Protein AF-A0A7Z1TDU0-F1 (afdb_monomer)

Solvent-accessible surface area (backbone atoms only — not comparable to full-atom values): 3905 Å² total; per-residue (Å²): 116,75,82,52,39,50,78,42,80,37,66,68,82,84,62,88,88,59,92,73,64,90,89,60,83,54,66,77,70,46,59,82,74,69,51,93,90,52,83,76,67,57,47,73,48,74,46,70,58,90,64,85,69,92,123

Organism: Salmonella enterica I (NCBI:txid59201)

Sequence (55 aa):
PKERWRYQMVNMYPDSGQCHPFGRSVMRWETGKNPPNTKKNFGYLMWRKRNCVFL

Radius of gyration: 14.47 Å; Cα contacts (8 Å, |Δi|>4): 35; chains: 1; bounding box: 31×25×32 Å

Secondary structure (DSSP, 8-state):
-TTTEEEEEES----TT--PPTT---HHHHTTTS-TTS----EEEEEE-S-----

pLDDT: mean 73.03, std 8.67, range [44.44, 85.19]

Mean predicted aligned error: 10.0 Å

Structure (mmCIF, N/CA/C/O backbone):
data_AF-A0A7Z1TDU0-F1
#
_entry.id   AF-A0A7Z1TDU0-F1
#
loop_
_atom_site.group_PDB
_atom_site.id
_atom_site.type_symbol
_atom_site.label_atom_id
_atom_site.label_alt_id
_atom_site.label_comp_id
_atom_site.label_asym_id
_atom_site.label_entity_id
_atom_site.label_seq_id
_atom_site.pdbx_PDB_ins_code
_atom_site.Cartn_x
_atom_site.Cartn_y
_atom_site.Cartn_z
_atom_site.occupancy
_atom_site.B_iso_or_equiv
_atom_site.auth_seq_id
_atom_site.auth_comp_id
_atom_site.auth_asym_id
_atom_site.auth_atom_id
_atom_site.pdbx_PDB_model_num
ATOM 1 N N . PRO A 1 1 ? -1.459 -1.830 18.216 1.00 55.88 1 PRO A N 1
ATOM 2 C CA . PRO A 1 1 ? -0.977 -0.971 17.093 1.00 55.88 1 PRO A CA 1
ATOM 3 C C . PRO A 1 1 ? -1.626 -1.291 15.729 1.00 55.88 1 PRO A C 1
ATOM 5 O O . PRO A 1 1 ? -2.310 -0.427 15.187 1.00 55.88 1 PRO A O 1
ATOM 8 N N . LYS A 1 2 ? -1.501 -2.534 15.224 1.00 61.09 2 LYS A N 1
ATOM 9 C CA . LYS A 1 2 ? -2.141 -3.019 13.973 1.00 61.09 2 LYS A CA 1
ATOM 10 C C . LYS A 1 2 ? -3.677 -3.102 14.033 1.00 61.09 2 LYS A C 1
ATOM 12 O O . LYS A 1 2 ? -4.362 -3.058 13.019 1.00 61.09 2 LYS A O 1
ATOM 17 N N . GLU A 1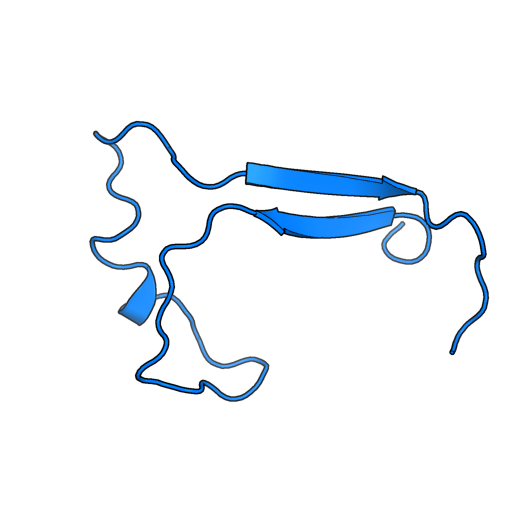 3 ? -4.243 -3.199 15.231 1.00 65.44 3 GLU A N 1
ATOM 18 C CA . GLU A 1 3 ? -5.696 -3.285 15.418 1.00 65.44 3 GLU A CA 1
ATOM 19 C C . GLU A 1 3 ? -6.418 -1.942 15.262 1.00 65.44 3 GLU A C 1
ATOM 21 O O . GLU A 1 3 ? -7.602 -1.935 14.947 1.00 65.44 3 GLU A O 1
ATOM 26 N N . ARG A 1 4 ? -5.725 -0.807 15.415 1.00 75.19 4 ARG A N 1
ATOM 27 C CA . ARG A 1 4 ? -6.336 0.537 15.373 1.00 75.19 4 ARG A CA 1
ATOM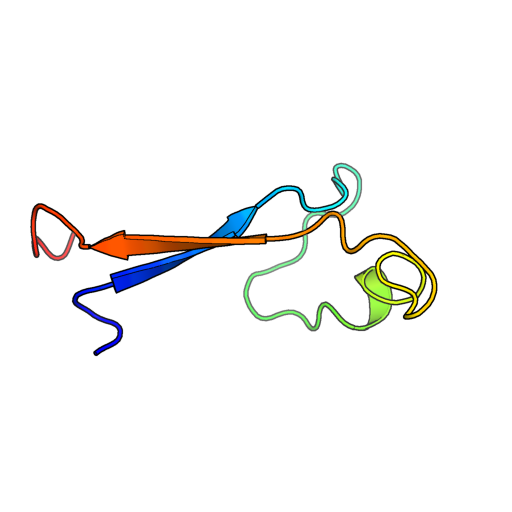 28 C C . ARG A 1 4 ? -6.195 1.224 14.012 1.00 75.19 4 ARG A C 1
ATOM 30 O O . ARG A 1 4 ? -7.010 2.078 13.667 1.00 75.19 4 ARG A O 1
ATOM 37 N N . TRP A 1 5 ? -5.187 0.826 13.240 1.00 79.56 5 TRP A N 1
ATOM 38 C CA . TRP A 1 5 ? -4.850 1.393 11.938 1.00 79.56 5 TRP A CA 1
ATOM 39 C C . TRP A 1 5 ? -4.888 0.313 10.864 1.00 79.56 5 TRP A C 1
ATOM 41 O O . TRP A 1 5 ? -4.391 -0.791 11.080 1.00 79.56 5 TRP A O 1
ATOM 51 N N . ARG A 1 6 ? -5.490 0.623 9.715 1.00 80.88 6 ARG A N 1
ATOM 52 C CA . ARG A 1 6 ? -5.362 -0.196 8.507 1.00 80.88 6 ARG A CA 1
ATOM 53 C C . ARG A 1 6 ? -4.333 0.449 7.589 1.00 80.88 6 ARG A C 1
ATOM 55 O O . ARG A 1 6 ? -4.296 1.671 7.459 1.00 80.88 6 ARG A O 1
ATOM 62 N N . TYR A 1 7 ? -3.522 -0.404 6.982 1.00 81.81 7 TYR A N 1
ATOM 63 C CA . TYR A 1 7 ? -2.539 -0.043 5.975 1.00 81.81 7 TYR A CA 1
ATOM 64 C C . TYR A 1 7 ? -2.967 -0.737 4.691 1.00 81.81 7 TYR A C 1
ATOM 66 O O . TYR A 1 7 ? -3.163 -1.953 4.692 1.00 81.81 7 TYR A O 1
ATOM 74 N N . GLN A 1 8 ? -3.130 0.020 3.616 1.00 80.56 8 GLN A N 1
ATOM 75 C CA . GLN A 1 8 ? -3.388 -0.535 2.294 1.00 80.56 8 GLN A CA 1
ATOM 76 C C . GLN A 1 8 ? -2.466 0.143 1.301 1.00 80.56 8 GLN A C 1
ATOM 78 O O . GLN A 1 8 ? -2.361 1.369 1.272 1.00 80.56 8 GLN A O 1
ATOM 83 N N . MET A 1 9 ? -1.801 -0.670 0.488 1.00 80.00 9 MET A N 1
ATOM 84 C CA . MET A 1 9 ? -1.065 -0.156 -0.652 1.00 80.00 9 MET A CA 1
ATOM 85 C C . MET A 1 9 ? -2.070 0.335 -1.706 1.00 80.00 9 MET A C 1
ATOM 87 O O . MET A 1 9 ? -3.052 -0.343 -2.007 1.00 80.00 9 MET A O 1
ATOM 91 N N . VAL A 1 10 ? -1.852 1.532 -2.235 1.00 79.38 10 VAL A N 1
ATOM 92 C CA . VAL A 1 10 ? -2.686 2.166 -3.263 1.00 79.38 10 VAL A CA 1
ATOM 93 C C . VAL A 1 10 ? -1.879 2.358 -4.539 1.00 79.38 10 VAL A C 1
ATOM 95 O O . VAL A 1 10 ? -0.651 2.444 -4.479 1.00 79.38 10 VAL A O 1
ATOM 98 N N . ASN A 1 11 ? -2.573 2.427 -5.678 1.00 77.50 11 ASN A N 1
ATOM 99 C CA . ASN A 1 11 ? -1.979 2.589 -7.010 1.00 77.50 11 ASN A CA 1
ATOM 100 C C . ASN A 1 11 ? -0.969 1.482 -7.379 1.00 77.50 11 ASN A C 1
ATOM 102 O O . ASN A 1 11 ? 0.064 1.726 -7.999 1.00 77.50 11 ASN A O 1
ATOM 106 N N . MET A 1 12 ? -1.267 0.240 -6.988 1.00 73.19 12 MET A N 1
ATOM 107 C CA . MET A 1 12 ? -0.524 -0.922 -7.476 1.00 73.19 12 MET A CA 1
ATOM 108 C C . MET A 1 12 ? -0.699 -1.068 -8.991 1.00 73.19 12 MET A C 1
ATOM 110 O O . MET A 1 12 ? -1.786 -0.831 -9.516 1.00 73.19 12 MET A O 1
ATOM 114 N N . TYR A 1 13 ? 0.348 -1.521 -9.682 1.00 75.12 13 TYR A N 1
ATOM 115 C CA . TYR A 1 13 ? 0.228 -1.956 -11.073 1.00 75.12 13 TYR A CA 1
ATOM 116 C C . TYR A 1 13 ? -0.696 -3.183 -11.143 1.00 75.12 13 TYR A C 1
ATOM 118 O O . TYR A 1 13 ? -0.333 -4.232 -10.617 1.00 75.12 13 TYR A O 1
ATOM 126 N N . PRO A 1 14 ? -1.882 -3.113 -11.762 1.00 70.44 14 PRO A N 1
ATOM 127 C CA . PRO A 1 14 ? -2.786 -4.255 -11.764 1.00 70.44 14 PRO A CA 1
ATOM 128 C C . PRO A 1 14 ? -2.108 -5.471 -12.412 1.00 70.44 14 PRO A C 1
ATOM 130 O O . PRO A 1 14 ? -1.510 -5.367 -13.481 1.00 70.44 14 PRO A O 1
ATOM 133 N N . ASP A 1 15 ? -2.184 -6.623 -11.747 1.00 72.56 15 ASP A N 1
ATOM 134 C CA . ASP A 1 15 ? -1.910 -7.926 -12.357 1.00 72.56 15 ASP A CA 1
ATOM 135 C C . ASP A 1 15 ? -3.204 -8.730 -12.357 1.00 72.56 15 ASP A C 1
ATOM 137 O O . ASP A 1 15 ? -3.480 -9.534 -11.472 1.00 72.56 15 ASP A O 1
ATOM 141 N N . SER A 1 16 ? -4.056 -8.411 -13.330 1.00 67.62 16 SER A N 1
ATOM 142 C CA . SER A 1 16 ? -5.354 -9.055 -13.523 1.00 67.62 16 SER A CA 1
ATOM 143 C C . SER A 1 16 ? -5.240 -10.470 -14.100 1.00 67.62 16 SER A C 1
ATOM 145 O O . SER A 1 16 ? -6.232 -11.192 -14.107 1.00 67.62 16 SER A O 1
ATOM 147 N N . GLY A 1 17 ? -4.057 -10.873 -14.582 1.00 73.06 17 GLY A N 1
ATOM 148 C CA . GLY A 1 17 ? -3.828 -12.171 -15.220 1.00 73.06 17 GLY A CA 1
ATOM 149 C C . GLY A 1 17 ? -3.353 -13.268 -14.267 1.00 73.06 17 GLY A C 1
ATOM 150 O O . GLY A 1 17 ? -3.400 -14.442 -14.629 1.00 73.06 17 GLY A O 1
ATOM 151 N N . GLN A 1 18 ? -2.892 -12.920 -13.060 1.00 71.44 18 GLN A N 1
ATOM 152 C CA . GLN A 1 18 ? -2.380 -13.887 -12.088 1.00 71.44 18 GLN A CA 1
ATOM 153 C C . GLN A 1 18 ? -2.967 -13.641 -10.696 1.00 71.44 18 GLN A C 1
ATOM 155 O O . GLN A 1 18 ? -2.497 -12.810 -9.922 1.00 71.44 18 GLN A O 1
ATOM 160 N N . CYS A 1 19 ? -3.989 -14.421 -10.333 1.00 70.88 19 CYS A N 1
ATOM 161 C CA . CYS A 1 19 ? -4.482 -14.460 -8.959 1.00 70.88 19 CYS A CA 1
ATOM 162 C C . CYS A 1 19 ? -3.461 -15.194 -8.077 1.00 70.88 19 CYS A C 1
ATOM 164 O O . CYS A 1 19 ? -3.278 -16.408 -8.183 1.00 70.88 19 CYS A O 1
ATOM 166 N N . HIS A 1 20 ? -2.766 -14.464 -7.207 1.00 78.06 20 HIS A N 1
ATOM 167 C CA . HIS A 1 20 ? -1.821 -15.057 -6.267 1.00 78.06 20 HIS A CA 1
ATOM 168 C C . HIS A 1 20 ? -2.504 -15.396 -4.933 1.00 78.06 20 HIS A C 1
ATOM 170 O O . HIS A 1 20 ? -3.260 -14.574 -4.412 1.00 78.06 20 HIS A O 1
ATOM 176 N N . PRO A 1 21 ? -2.232 -16.576 -4.344 1.00 75.69 21 PRO A N 1
ATOM 177 C CA . PRO A 1 21 ? -2.726 -16.904 -3.015 1.00 75.69 21 PRO A CA 1
ATOM 178 C C . PRO A 1 21 ? -2.138 -15.957 -1.963 1.00 75.69 21 PRO A C 1
ATOM 180 O O . PRO A 1 21 ? -1.007 -15.475 -2.087 1.00 75.69 21 PRO A O 1
ATOM 183 N N . PHE A 1 22 ? -2.914 -15.712 -0.908 1.00 74.94 22 PHE A N 1
ATOM 184 C CA . PHE A 1 22 ? -2.505 -14.863 0.205 1.00 74.94 22 PHE A CA 1
ATOM 185 C C . PHE A 1 22 ? -1.216 -15.393 0.855 1.00 74.94 22 PHE A C 1
ATOM 187 O O . PHE A 1 22 ? -1.093 -16.585 1.123 1.00 74.94 22 PHE A O 1
ATOM 194 N N . GLY A 1 23 ? -0.243 -14.508 1.091 1.00 76.81 23 GLY A N 1
ATOM 195 C CA . GLY A 1 23 ? 1.062 -14.868 1.659 1.00 76.81 23 GLY A CA 1
ATOM 196 C C . GLY A 1 23 ? 2.118 -15.325 0.644 1.00 76.81 23 GLY A C 1
ATOM 197 O O . GLY A 1 23 ? 3.266 -15.543 1.029 1.00 76.81 23 GLY A O 1
ATOM 198 N N . ARG A 1 24 ? 1.788 -15.430 -0.652 1.00 80.12 24 ARG A N 1
ATOM 199 C CA . ARG A 1 24 ? 2.792 -15.669 -1.699 1.00 80.12 24 ARG A CA 1
ATOM 200 C C . ARG A 1 24 ? 3.751 -14.481 -1.801 1.00 80.12 24 ARG A C 1
ATOM 202 O O . ARG A 1 24 ? 3.332 -13.328 -1.748 1.00 80.12 24 ARG A O 1
ATOM 209 N N . SER A 1 25 ? 5.039 -14.773 -1.989 1.00 79.94 25 SER A N 1
ATOM 210 C CA . SER A 1 25 ? 6.053 -13.745 -2.240 1.00 79.94 25 SER A CA 1
ATOM 211 C C . SER A 1 25 ? 5.702 -12.920 -3.478 1.00 79.94 25 SER A C 1
ATOM 213 O O . SER A 1 25 ? 5.471 -13.468 -4.558 1.00 79.94 25 SER A O 1
ATOM 215 N N . VAL A 1 26 ? 5.708 -11.600 -3.307 1.00 76.88 26 VAL A N 1
ATOM 216 C CA . VAL A 1 26 ? 5.467 -10.619 -4.371 1.00 76.88 26 VAL A CA 1
ATOM 217 C C . VAL A 1 26 ? 6.750 -10.195 -5.086 1.00 76.88 26 VAL A C 1
ATOM 219 O O . VAL A 1 26 ? 6.660 -9.581 -6.140 1.00 76.88 26 VAL A O 1
ATOM 222 N N . MET A 1 27 ? 7.932 -10.608 -4.608 1.00 78.94 27 MET A N 1
ATOM 223 C CA . MET A 1 27 ? 9.244 -10.196 -5.145 1.00 78.94 27 MET A CA 1
ATOM 224 C C . MET A 1 27 ? 9.340 -10.343 -6.673 1.00 78.94 27 MET A C 1
ATOM 226 O O . MET A 1 27 ? 9.880 -9.481 -7.366 1.00 78.94 27 MET A O 1
ATOM 230 N N . ARG A 1 28 ? 8.783 -11.433 -7.221 1.00 79.31 28 ARG A N 1
ATOM 231 C CA . ARG A 1 28 ? 8.814 -11.724 -8.664 1.00 79.31 28 ARG A CA 1
ATOM 232 C C . ARG A 1 28 ? 7.905 -10.797 -9.479 1.00 79.31 28 ARG A C 1
ATOM 234 O O . ARG A 1 28 ? 8.257 -10.460 -10.600 1.00 79.31 28 ARG A O 1
ATOM 241 N N . TRP A 1 29 ? 6.766 -10.388 -8.920 1.00 76.06 29 TRP A N 1
ATOM 242 C CA . TRP A 1 29 ? 5.869 -9.393 -9.519 1.00 76.06 29 TRP A CA 1
ATOM 243 C C . TRP A 1 29 ? 6.416 -7.968 -9.347 1.00 76.06 29 TRP A C 1
ATOM 245 O O . TRP A 1 29 ? 6.271 -7.142 -10.244 1.00 76.06 29 TRP A O 1
ATOM 255 N N . GLU A 1 30 ? 7.065 -7.686 -8.212 1.00 75.38 30 GLU A N 1
ATOM 256 C CA . GLU A 1 30 ? 7.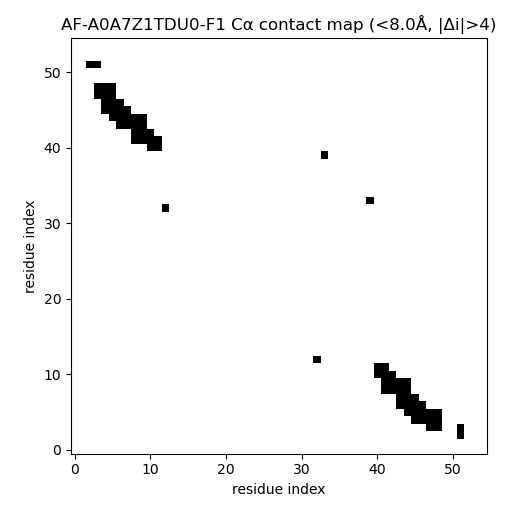638 -6.372 -7.886 1.00 75.38 30 GLU A CA 1
ATOM 257 C C . GLU A 1 30 ? 8.838 -6.036 -8.778 1.00 75.38 30 GLU A C 1
ATOM 259 O O . GLU A 1 30 ? 9.087 -4.865 -9.085 1.00 75.38 30 GLU A O 1
ATOM 264 N N . THR A 1 31 ? 9.560 -7.067 -9.227 1.00 77.81 31 THR A N 1
ATOM 265 C CA . THR A 1 31 ? 10.720 -6.944 -10.113 1.00 77.81 31 THR A CA 1
ATOM 266 C C . THR A 1 31 ? 10.333 -6.202 -11.396 1.00 77.81 31 THR A C 1
ATOM 268 O O . THR A 1 31 ? 9.533 -6.678 -12.196 1.00 77.81 31 THR A O 1
ATOM 271 N N . GLY A 1 32 ? 10.900 -5.008 -11.585 1.00 74.75 32 GLY A N 1
ATOM 272 C CA . GLY A 1 32 ? 10.678 -4.164 -12.765 1.00 74.75 32 GLY A CA 1
ATOM 273 C C . GLY A 1 32 ? 9.456 -3.240 -12.698 1.00 74.75 32 GLY A C 1
ATOM 274 O O . GLY A 1 32 ? 9.387 -2.295 -13.478 1.00 74.75 32 GLY A O 1
ATOM 275 N N . LYS A 1 33 ? 8.533 -3.433 -11.745 1.00 73.88 33 LYS A N 1
ATOM 276 C CA . LYS 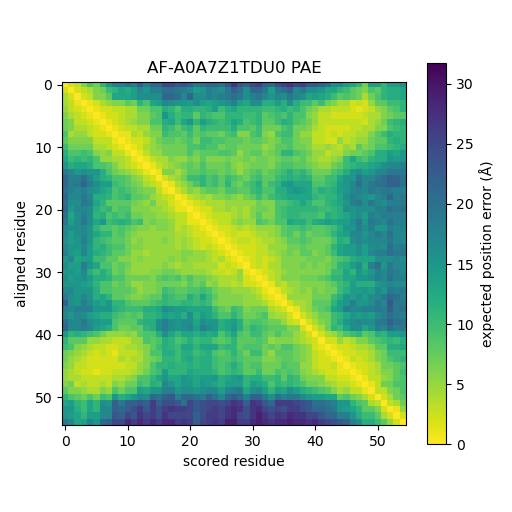A 1 33 ? 7.375 -2.536 -11.544 1.00 73.88 33 LYS A CA 1
ATOM 277 C C . LYS A 1 33 ? 7.657 -1.391 -10.569 1.00 73.88 33 LYS A C 1
ATOM 279 O O . LYS A 1 33 ? 6.907 -0.418 -10.538 1.00 73.88 33 LYS A O 1
ATOM 284 N N . ASN A 1 34 ? 8.739 -1.494 -9.795 1.00 71.44 34 ASN A N 1
ATOM 285 C CA . ASN A 1 34 ? 9.162 -0.475 -8.834 1.00 71.44 34 ASN A CA 1
ATOM 286 C C . ASN A 1 34 ? 10.678 -0.174 -8.891 1.00 71.44 34 ASN A C 1
ATOM 288 O O . ASN A 1 34 ? 11.387 -0.367 -7.899 1.00 71.44 34 ASN A O 1
ATOM 292 N N . PRO A 1 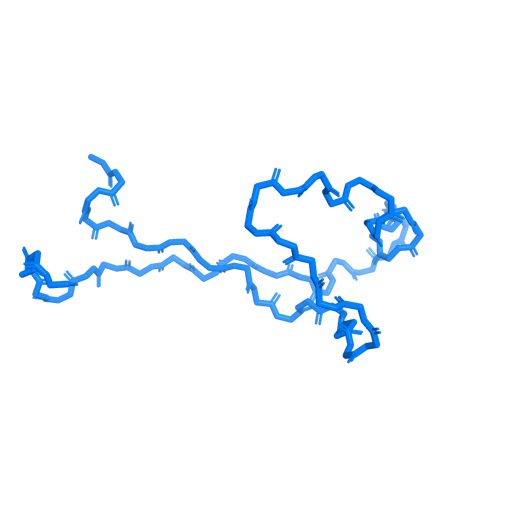35 ? 11.223 0.235 -10.053 1.00 71.69 35 PRO A N 1
ATOM 293 C CA . PRO A 1 35 ? 12.640 0.553 -10.167 1.00 71.69 35 PRO A CA 1
ATOM 294 C C . PRO A 1 35 ? 12.972 1.873 -9.440 1.00 71.69 35 PRO A C 1
ATOM 296 O O . PRO A 1 35 ? 12.169 2.814 -9.457 1.00 71.69 35 PRO A O 1
ATOM 299 N N . PRO A 1 36 ? 14.172 1.992 -8.838 1.00 68.12 36 PRO A N 1
ATOM 300 C CA . PRO A 1 36 ? 14.553 3.135 -7.999 1.00 68.12 36 PRO A CA 1
ATOM 301 C C . PRO A 1 36 ? 14.610 4.476 -8.748 1.00 68.12 36 PRO A C 1
ATOM 303 O O . PRO A 1 36 ? 14.618 5.526 -8.113 1.00 68.12 36 PRO A O 1
ATOM 306 N N . ASN A 1 37 ? 14.633 4.451 -10.084 1.00 74.06 37 ASN A N 1
ATOM 307 C CA . ASN A 1 37 ? 14.673 5.632 -10.947 1.00 74.06 37 ASN A CA 1
ATOM 308 C C . ASN A 1 37 ? 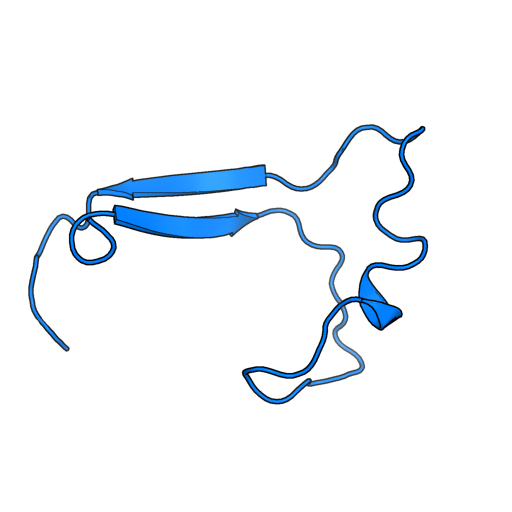13.286 6.144 -11.381 1.00 74.06 37 ASN A C 1
ATOM 310 O O . ASN A 1 37 ? 13.207 7.150 -12.085 1.00 74.06 37 ASN A O 1
ATOM 314 N N . THR A 1 38 ? 12.195 5.468 -11.006 1.00 70.06 38 THR A N 1
ATOM 315 C CA . THR A 1 38 ? 10.838 5.893 -11.374 1.00 70.06 38 THR A CA 1
ATOM 316 C C . THR A 1 38 ? 10.194 6.727 -10.278 1.00 70.06 38 THR A C 1
ATOM 318 O O . THR A 1 38 ? 10.472 6.562 -9.087 1.00 70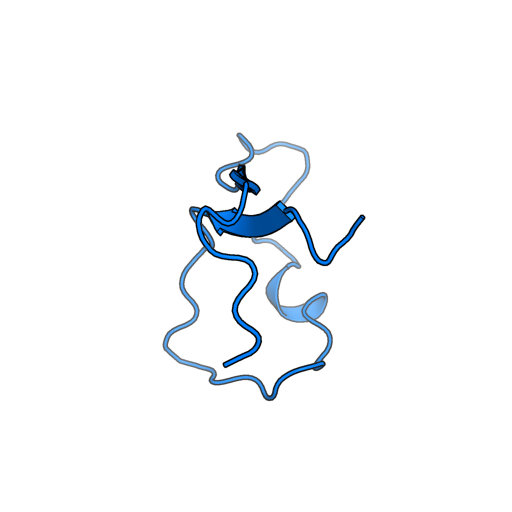.06 38 THR A O 1
ATOM 321 N N . LYS A 1 39 ? 9.282 7.626 -10.672 1.00 64.88 39 LYS A N 1
ATOM 322 C CA . LYS A 1 39 ? 8.347 8.230 -9.719 1.00 64.88 39 LYS A CA 1
ATOM 323 C C . LYS A 1 39 ? 7.558 7.082 -9.095 1.00 64.88 39 LYS A C 1
ATOM 325 O O . LYS A 1 39 ? 6.849 6.369 -9.800 1.00 64.88 39 LYS A O 1
ATOM 330 N N . LYS A 1 40 ? 7.741 6.869 -7.792 1.00 66.50 40 LYS A N 1
ATOM 331 C CA . LYS A 1 40 ? 7.054 5.825 -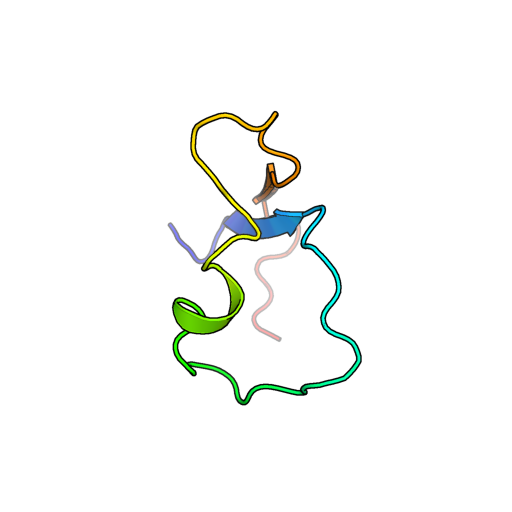7.027 1.00 66.50 40 LYS A CA 1
ATOM 332 C C . LYS A 1 40 ? 5.547 6.035 -7.177 1.00 66.50 40 LYS A C 1
ATOM 334 O O . LYS A 1 40 ? 4.983 6.913 -6.536 1.00 66.50 40 LYS A O 1
ATOM 339 N N . ASN A 1 41 ? 4.911 5.250 -8.042 1.00 70.19 41 ASN A N 1
ATOM 340 C CA . ASN A 1 41 ? 3.478 5.362 -8.315 1.00 70.19 41 ASN A CA 1
ATOM 341 C C . ASN A 1 41 ? 2.624 4.595 -7.302 1.00 70.19 41 ASN A C 1
ATOM 343 O O . ASN A 1 41 ? 1.424 4.517 -7.490 1.00 70.19 41 ASN A O 1
ATOM 347 N N . PHE A 1 42 ? 3.212 4.045 -6.240 1.00 75.00 42 PHE A N 1
ATOM 348 C CA . PHE A 1 42 ? 2.501 3.355 -5.170 1.00 75.00 42 PHE A CA 1
ATOM 349 C C . PHE A 1 42 ? 2.534 4.206 -3.899 1.00 75.00 42 PHE A C 1
ATOM 351 O O . PHE A 1 42 ? 3.517 4.888 -3.607 1.00 75.00 42 PHE A O 1
ATOM 358 N N . GLY A 1 43 ? 1.453 4.158 -3.130 1.00 77.62 43 GLY A N 1
ATOM 359 C CA . GLY A 1 43 ? 1.349 4.828 -1.837 1.00 77.62 43 GLY A CA 1
ATOM 360 C C . GLY A 1 43 ? 0.875 3.867 -0.760 1.00 77.62 43 GLY A C 1
ATOM 361 O O . GLY A 1 43 ? 0.356 2.796 -1.060 1.00 77.62 43 GLY A O 1
ATOM 362 N N . TYR A 1 44 ? 1.011 4.264 0.501 1.00 79.38 44 TYR A N 1
ATOM 363 C CA . TYR A 1 44 ? 0.328 3.600 1.606 1.00 79.38 44 TYR A CA 1
ATOM 364 C C . TYR A 1 44 ? -0.747 4.527 2.140 1.00 79.38 44 TYR A C 1
ATOM 366 O O . TYR A 1 44 ? -0.452 5.595 2.674 1.00 79.38 44 TYR A O 1
ATOM 374 N N . LEU A 1 45 ? -1.999 4.104 2.014 1.00 82.12 45 LEU A N 1
ATOM 375 C CA . LEU A 1 45 ? -3.091 4.746 2.716 1.00 82.12 45 LEU A CA 1
ATOM 376 C C . LEU A 1 45 ? -3.103 4.194 4.144 1.00 82.12 45 LEU A C 1
ATOM 378 O O . LEU A 1 45 ? -3.201 2.983 4.356 1.00 82.12 45 LEU A O 1
ATOM 382 N N . MET A 1 46 ? -2.974 5.092 5.117 1.00 85.06 46 MET A N 1
ATOM 383 C CA . MET A 1 46 ? -3.080 4.775 6.538 1.00 85.06 46 MET A CA 1
ATOM 384 C C . MET A 1 46 ? -4.306 5.469 7.102 1.00 85.06 46 MET A C 1
ATOM 386 O O . MET A 1 46 ? -4.426 6.689 7.015 1.00 85.06 46 MET A O 1
ATOM 390 N N . TRP A 1 47 ? -5.215 4.709 7.703 1.00 85.19 47 TRP A N 1
ATOM 391 C CA . TRP A 1 47 ? -6.405 5.290 8.318 1.00 85.19 47 TRP A CA 1
ATOM 392 C C . TRP A 1 47 ? -6.771 4.589 9.616 1.00 85.19 47 TRP A C 1
ATOM 394 O O . TRP A 1 47 ? -6.556 3.383 9.791 1.00 85.19 47 TRP A O 1
ATOM 404 N N . AR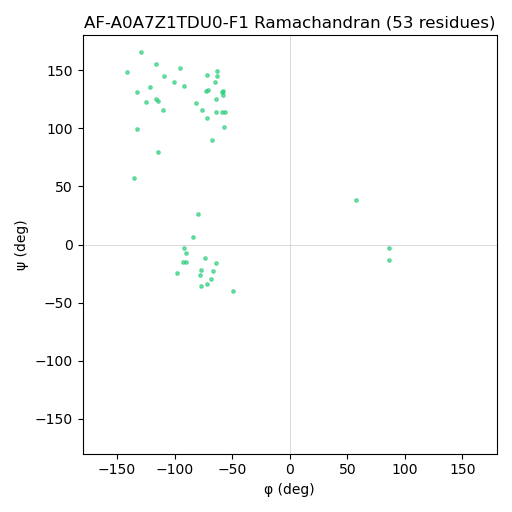G A 1 48 ? -7.347 5.364 10.542 1.00 84.25 48 ARG A N 1
ATOM 405 C CA . ARG A 1 48 ? -7.927 4.821 11.771 1.00 84.25 48 ARG A CA 1
ATOM 406 C C . ARG A 1 48 ? -9.218 4.097 11.439 1.00 84.25 48 ARG A C 1
ATOM 408 O O . ARG A 1 48 ? -10.096 4.643 10.772 1.00 84.25 48 ARG A O 1
ATOM 415 N N . LYS A 1 49 ? -9.355 2.885 11.967 1.00 77.00 49 LYS A N 1
ATOM 416 C CA . LYS A 1 49 ? -10.637 2.180 11.968 1.00 77.00 49 LYS A CA 1
ATOM 417 C C . LYS A 1 49 ? -11.610 2.990 12.837 1.00 77.00 49 LYS A C 1
ATOM 419 O O . LYS A 1 49 ? -11.274 3.314 13.974 1.00 77.00 49 LYS A O 1
ATOM 424 N N . ARG A 1 50 ? -12.774 3.371 12.290 1.00 75.88 50 ARG A N 1
ATOM 425 C CA . ARG A 1 50 ? -13.805 4.141 13.021 1.00 75.88 50 ARG A CA 1
ATOM 426 C C . ARG A 1 50 ? -14.630 3.266 13.970 1.00 75.88 50 ARG A C 1
ATOM 428 O O . ARG A 1 50 ? -15.075 3.767 14.989 1.00 75.88 50 ARG A O 1
ATOM 435 N N . ASN A 1 51 ? -14.745 1.970 13.677 1.00 67.00 51 ASN A N 1
ATOM 436 C CA . ASN A 1 51 ? -15.329 0.962 14.558 1.00 67.00 51 ASN A CA 1
ATOM 437 C C . ASN A 1 51 ? -14.306 -0.162 14.763 1.00 67.00 51 ASN A C 1
ATOM 439 O O . ASN A 1 51 ? -13.832 -0.753 13.794 1.00 67.00 51 ASN A O 1
ATOM 443 N N . CYS A 1 52 ? -13.943 -0.443 16.015 1.00 58.12 52 CYS A N 1
ATOM 444 C CA . CYS A 1 52 ? -13.055 -1.547 16.403 1.00 58.12 52 CYS A CA 1
ATOM 445 C C . CYS A 1 52 ? -13.796 -2.895 16.436 1.00 58.12 52 CYS A C 1
ATOM 447 O O . CYS A 1 52 ? -13.433 -3.768 17.219 1.00 58.12 52 CYS A O 1
ATOM 449 N N . VAL A 1 53 ? -14.867 -3.048 15.655 1.00 50.88 53 VAL A N 1
ATOM 450 C CA . VAL A 1 53 ? -15.653 -4.280 15.656 1.00 50.88 53 VAL A CA 1
ATOM 451 C C . VAL A 1 53 ? -14.868 -5.318 14.869 1.00 50.88 53 VAL A C 1
ATOM 453 O O . VAL A 1 53 ? -14.577 -5.137 13.688 1.00 50.88 53 VAL A O 1
ATOM 456 N N . PHE A 1 54 ? -14.463 -6.359 15.585 1.00 47.53 54 PHE A N 1
ATOM 457 C CA . PHE A 1 54 ? -13.926 -7.593 15.045 1.00 47.53 54 PHE A CA 1
ATOM 458 C C . PHE A 1 54 ? -15.067 -8.309 14.306 1.00 47.53 54 PHE A C 1
ATOM 460 O O . PHE A 1 54 ? -15.846 -9.029 14.922 1.00 47.53 54 PHE A O 1
ATOM 467 N N . LEU A 1 55 ? -15.213 -8.022 13.014 1.00 44.44 55 LEU A N 1
ATOM 468 C CA . LEU A 1 55 ? -15.939 -8.833 12.037 1.00 44.44 55 LEU A CA 1
ATOM 469 C C . LEU A 1 55 ? -15.007 -9.042 10.843 1.00 44.44 55 LEU A C 1
ATOM 471 O O . LEU A 1 55 ? -14.380 -8.043 10.408 1.00 44.44 55 LEU A O 1
#

InterPro domains:
  IPR009649 TraU [PF06834] (2-53)

Foldseek 3Di:
DCLFKDKDKPQDDDPPPDDDDPPDDCVVVVVPRQDPPDDRRIDIDMDTDPDSDDD